Protein 5DHD (pdb70)

Radius of gyration: 12.49 Å; Cα contacts (8 Å, |Δi|>4): 253; chains: 1; bounding box: 28×31×31 Å

Organism: Thermococcus kodakarensis (strain ATCC BAA-918 / JCM 12380 / KOD1) (NCBI:txid69014)

Secondary structure (DSSP, 8-state):
--STTSEEEEEEESSSEEEEEEEE-SS----EEEEEE-TT--EEEEESEEEEEETTEEEEEE-TT-SSSEEEEEEEESSSS-EEEEEEEETTEEEEE-

B-factor: mean 22.6, std 11.85, range [7.28, 70.0]

Nearest PDB structures (foldseek):
  5dhd-assembly1_A  TM=1.010E+00  e=9.975E-21  Thermococcus kodakarensis KOD1
  5dhe-assembly2_B  TM=9.980E-01  e=1.512E-17  Thermococcus kodakarensis KOD1
  2cwr-assembly1_A  TM=9.610E-01  e=5.801E-12  Pyrococcus furiosus
  2czn-assembly1_A  TM=9.046E-01  e=2.775E-11  Pyrococcus furiosus
  1e5c-assembly1_A  TM=6.453E-01  e=1.474E-04  Cellulomonas fimi

Sequence (98 aa):
FVKPPGSLSSVKKVTDWGNTEYDVTLNNLGGTYDWVVKVKLKDGSSVSSFWSANKAEEGGYVVFTPVSWNRGPTATFGFIATGSESVEAIYLYVDGQLWDAW

Structure (mmCIF, N/CA/C/O backbone):
data_5DHD
#
_entry.id   5DHD
#
_cell.length_a   60.245
_cell.length_b   60.245
_cell.length_c   68.845
_cell.angle_alpha   90.000
_cell.angle_beta   90.000
_cell.angle_gamma   120.000
#
_symmetry.space_group_name_H-M   'P 65'
#
loop_
_entity.id
_entity.type
_entity.pdbx_description
1 polymer Chitinase
2 non-polymer 'SULFATE ION'
3 non-polymer 3,6,9,12,15,18,21,24,27,30,33,36,39-TRIDECAOXAHENTETRACONTANE-1,41-DIOL
4 water water
#
loop_
_atom_site.group_PDB
_atom_site.id
_atom_site.type_symbol
_atom_site.label_atom_id
_atom_site.label_alt_id
_atom_site.label_comp_id
_atom_site.label_asym_id
_atom_site.label_entity_id
_atom_site.label_seq_id
_atom_site.pdbx_PDB_ins_code
_atom_site.Ca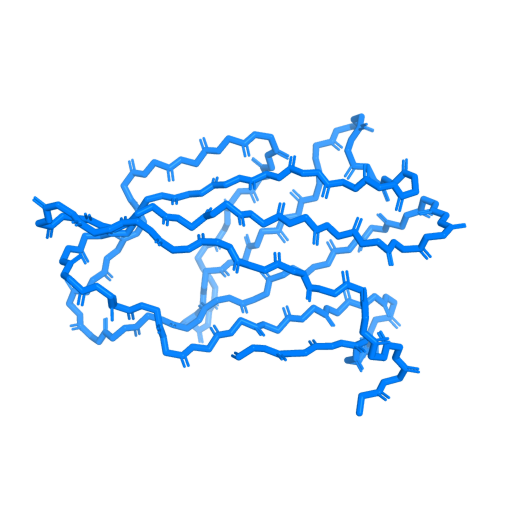rtn_x
_atom_site.Cartn_y
_atom_site.Cartn_z
_atom_site.occupancy
_atom_site.B_iso_or_equiv
_atom_site.auth_seq_id
_atom_site.auth_comp_id
_atom_site.auth_asym_id
_atom_site.auth_atom_id
_atom_site.pdbx_PDB_model_num
ATOM 1 N N . PHE A 1 3 ? 17.603 22.277 22.780 1.00 35.02 623 PHE A N 1
ATOM 2 C CA . PHE A 1 3 ? 18.973 22.811 22.527 1.00 26.41 623 PHE A CA 1
ATOM 3 C C . PHE A 1 3 ? 19.894 22.415 23.676 1.00 26.50 623 PHE A C 1
ATOM 4 O O . PHE A 1 3 ? 19.533 22.545 24.844 1.00 28.63 623 PHE A O 1
ATOM 12 N N . VAL A 1 4 ? 21.085 21.936 23.335 1.00 24.78 624 VAL A N 1
ATOM 13 C CA . VAL A 1 4 ? 22.059 21.505 24.333 1.00 24.80 624 VAL A CA 1
ATOM 14 C C . VAL A 1 4 ? 22.661 22.652 25.138 1.00 25.98 624 VAL A C 1
ATOM 15 O O . VAL A 1 4 ? 22.858 22.535 26.347 1.00 25.77 624 VAL A O 1
ATOM 19 N N . LYS A 1 5 ? 22.933 23.771 24.464 1.00 21.13 625 LYS A N 1
ATOM 20 C CA . LYS A 1 5 ? 23.528 24.922 25.120 1.00 18.54 625 LYS A CA 1
ATOM 21 C C . LYS A 1 5 ? 22.866 26.254 24.762 1.00 20.59 625 LYS A C 1
ATOM 22 O O . LYS A 1 5 ? 23.469 27.089 24.065 1.00 18.08 625 LYS A O 1
ATOM 28 N N A PRO A 1 6 ? 21.616 26.469 25.210 0.50 19.87 626 PRO A N 1
ATOM 29 N N B PRO A 1 6 ? 21.623 26.482 25.233 0.50 20.43 626 PRO A N 1
ATOM 30 C CA A PRO A 1 6 ? 20.959 27.740 24.882 0.50 18.46 626 PRO A CA 1
ATOM 31 C CA B PRO A 1 6 ? 20.935 27.741 24.929 0.50 19.41 626 PRO A CA 1
ATOM 32 C C A PRO A 1 6 ? 21.795 28.907 25.383 0.50 17.87 626 PRO A C 1
ATOM 33 C C B PRO A 1 6 ? 21.802 28.907 25.386 0.50 18.21 626 PRO A C 1
ATOM 34 O O A PRO A 1 6 ? 22.267 28.923 26.513 0.50 20.26 626 PRO A O 1
ATOM 35 O O B PRO A 1 6 ? 22.289 28.927 26.512 0.50 20.18 626 PRO A O 1
ATOM 42 N N . GLY A 1 7 ? 21.998 29.884 24.506 1.00 16.05 627 GLY A N 1
ATOM 43 C CA . GLY A 1 7 ? 22.826 31.021 24.860 1.00 16.29 627 GLY A CA 1
ATOM 44 C C . GLY A 1 7 ? 24.127 31.040 24.078 1.00 16.09 627 GLY A C 1
ATOM 45 O O . GLY A 1 7 ? 24.885 32.006 24.147 1.00 19.90 627 GLY A O 1
ATOM 46 N N . SER A 1 8 ? 24.393 29.976 23.326 1.00 15.03 628 SER A N 1
ATOM 47 C CA . SER A 1 8 ? 25.617 29.915 22.538 1.00 14.01 628 SER A CA 1
ATOM 48 C C . SER A 1 8 ? 25.492 30.610 21.181 1.00 14.34 628 SER A C 1
ATOM 49 O O . SER A 1 8 ? 26.500 30.869 20.529 1.00 15.05 628 SER A O 1
ATOM 52 N N . LEU A 1 9 ? 24.266 30.925 20.762 1.00 13.56 629 LEU A N 1
ATOM 53 C CA . LEU A 1 9 ? 24.040 31.601 19.478 1.00 13.61 629 LEU A CA 1
ATOM 54 C C . LEU A 1 9 ? 23.341 32.955 19.650 1.00 14.32 629 LEU A C 1
ATOM 55 O O . LEU A 1 9 ? 22.246 33.023 20.208 1.00 14.78 629 LEU A O 1
ATOM 60 N N A SER A 1 10 ? 23.971 34.024 19.164 0.50 12.80 630 SER A N 1
ATOM 61 N N B SER A 1 10 ? 23.973 34.020 19.161 0.50 13.09 630 SER A N 1
ATOM 62 C CA A SER A 1 10 ? 23.393 35.374 19.236 0.50 12.15 630 SER A CA 1
ATOM 63 C CA B SER A 1 10 ? 23.415 35.378 19.242 0.50 13.03 630 SER A CA 1
ATOM 64 C C A SER A 1 10 ? 23.403 35.976 17.834 0.50 14.74 630 SER A C 1
ATOM 65 C C B SER A 1 10 ? 23.404 35.973 17.833 0.50 15.13 630 SER A C 1
ATOM 66 O O A SER A 1 10 ? 24.383 35.881 17.114 0.50 15.44 630 SER A O 1
ATOM 67 O O B SER A 1 10 ? 24.382 35.880 17.106 0.50 15.80 630 SER A O 1
ATOM 72 N N . VAL A 1 11 ? 22.289 36.595 17.469 1.00 12.86 631 VAL A N 1
ATOM 73 C CA . VAL A 1 11 ? 22.134 37.138 16.126 1.00 13.47 631 VAL A CA 1
ATOM 74 C C . VAL A 1 11 ? 21.592 38.562 16.048 1.00 13.54 631 VAL A C 1
ATOM 75 O O . VAL A 1 11 ? 20.591 38.896 16.693 1.00 14.46 631 VAL A O 1
ATOM 79 N N A LYS A 1 12 ? 22.279 39.403 15.278 0.50 12.02 632 LYS A N 1
ATOM 80 N N B LYS A 1 12 ? 22.280 39.402 15.282 0.50 11.76 632 LYS A N 1
ATOM 81 C CA A LYS A 1 12 ? 21.839 40.783 15.048 0.50 12.55 632 LYS A CA 1
ATOM 82 C CA B LYS A 1 12 ? 21.835 40.779 15.055 0.50 12.30 632 LYS A CA 1
ATOM 83 C C A LYS A 1 12 ? 21.485 40.873 13.566 0.50 13.53 632 LYS A C 1
ATOM 84 C C B LYS A 1 12 ? 21.484 40.872 13.569 0.50 13.18 632 LYS A C 1
ATOM 85 O O A LYS A 1 12 ? 22.263 40.446 12.712 0.50 13.63 632 LYS A O 1
ATOM 86 O O B LYS A 1 12 ? 22.256 40.430 12.721 0.50 12.88 632 LYS A O 1
ATOM 97 N N . VAL A 1 13 ? 20.312 41.435 13.282 1.00 11.66 633 VAL A N 1
ATOM 98 C CA . VAL A 1 13 ? 19.813 41.566 11.917 1.00 11.70 633 VAL A CA 1
ATOM 99 C C . VAL A 1 13 ? 19.663 43.025 11.496 1.00 14.31 633 VAL A C 1
ATOM 100 O O . VAL A 1 13 ? 19.076 43.826 12.222 1.00 14.55 633 VAL A O 1
ATOM 104 N N . THR A 1 14 ? 20.190 43.367 10.324 1.00 12.56 634 THR A N 1
ATOM 105 C CA . THR A 1 14 ? 20.104 44.742 9.820 1.00 12.38 634 THR A CA 1
ATOM 106 C C . THR A 1 14 ? 19.677 44.680 8.359 1.00 14.55 634 THR A C 1
ATOM 107 O O . THR A 1 14 ? 20.380 44.120 7.520 1.00 15.06 634 THR A O 1
ATOM 111 N N . ASP A 1 15 ? 18.540 45.298 8.059 1.00 16.79 635 ASP A N 1
ATOM 112 C CA . ASP A 1 15 ? 17.935 45.245 6.732 1.00 18.58 635 ASP A CA 1
ATOM 113 C C . ASP A 1 15 ? 17.848 46.603 6.034 1.00 22.59 635 ASP A C 1
ATOM 114 O O . ASP A 1 15 ? 17.284 47.562 6.570 1.00 22.04 635 ASP A O 1
ATOM 119 N N . TRP A 1 16 ? 18.416 46.679 4.835 1.00 23.27 636 TRP A N 1
ATOM 120 C CA . TRP A 1 16 ? 18.368 47.917 4.034 1.00 23.81 636 TRP A CA 1
ATOM 121 C C . TRP A 1 16 ? 17.981 47.602 2.589 1.00 26.80 636 TRP A C 1
ATOM 122 O O . TRP A 1 16 ? 18.137 48.452 1.703 1.00 30.07 636 TRP A O 1
ATOM 133 N N . GLY A 1 17 ? 17.447 46.406 2.352 1.00 25.43 637 GLY A N 1
ATOM 134 C CA . GLY A 1 17 ? 17.113 45.997 0.989 1.00 26.06 637 GLY A CA 1
ATOM 135 C C . GLY A 1 17 ? 17.709 44.607 0.891 1.00 22.56 637 GLY A C 1
ATOM 136 O O . GLY A 1 17 ? 17.100 43.670 0.361 1.00 23.88 637 GLY A O 1
ATOM 137 N N . ASN A 1 18 ? 18.941 44.510 1.379 1.00 21.72 638 ASN A N 1
ATOM 138 C CA . ASN A 1 18 ? 19.629 43.223 1.533 1.00 19.13 638 ASN A CA 1
ATOM 139 C C . ASN A 1 18 ? 19.823 43.218 3.041 1.00 17.93 638 ASN A C 1
ATOM 140 O O . ASN A 1 18 ? 19.774 44.282 3.679 1.00 18.78 638 ASN A O 1
ATOM 145 N N . THR A 1 19 ? 20.060 42.051 3.618 1.00 14.33 639 THR A N 1
ATOM 146 C CA . THR A 1 19 ? 20.133 41.957 5.062 1.00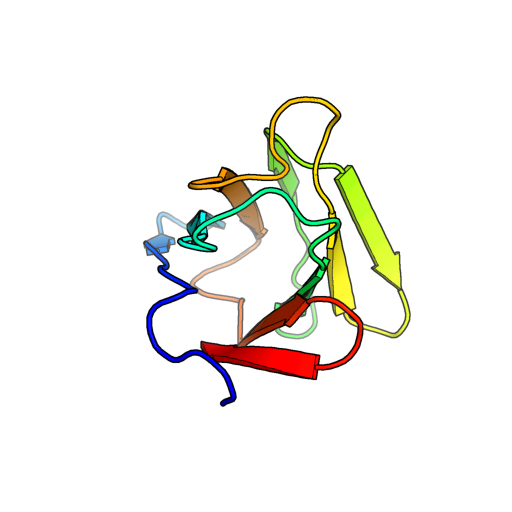 14.86 639 THR A CA 1
ATOM 147 C C . THR A 1 19 ? 21.407 41.364 5.623 1.00 12.00 639 THR A C 1
ATOM 148 O O . THR A 1 19 ? 21.853 40.296 5.207 1.00 13.52 639 THR A O 1
ATOM 152 N N . GLU A 1 20 ? 21.975 42.071 6.591 1.00 12.27 640 GLU A N 1
ATOM 153 C CA . GLU A 1 20 ? 23.196 41.640 7.250 1.00 10.90 640 GLU A CA 1
ATOM 154 C C . GLU A 1 20 ? 22.884 40.891 8.534 1.00 12.52 640 GLU A C 1
ATOM 155 O O . GLU A 1 20 ? 22.042 41.320 9.334 1.00 13.38 640 GLU A O 1
ATOM 161 N N . TYR A 1 21 ? 23.565 39.768 8.717 1.00 11.32 641 TYR A N 1
ATOM 162 C CA . TYR A 1 21 ? 23.411 38.951 9.909 1.00 9.23 641 TYR A CA 1
ATOM 163 C C . TYR A 1 21 ? 24.764 38.884 10.590 1.00 11.33 641 TYR A C 1
ATOM 164 O O . TYR A 1 21 ? 25.731 38.336 10.044 1.00 12.30 641 TYR A O 1
ATOM 173 N N . ASP A 1 22 ? 24.837 39.483 11.771 1.00 10.67 642 ASP A N 1
ATOM 174 C CA . ASP A 1 22 ? 26.063 39.490 12.548 1.00 12.25 642 ASP A CA 1
ATOM 175 C C . ASP A 1 22 ? 25.849 38.464 13.637 1.00 12.40 642 ASP A C 1
ATOM 176 O O . ASP A 1 22 ? 24.950 38.591 14.466 1.00 13.84 642 ASP A O 1
ATOM 181 N N . VAL A 1 23 ? 26.678 37.431 13.612 1.00 12.74 643 VAL A N 1
ATOM 182 C CA . VAL A 1 23 ? 26.546 36.317 14.533 1.00 13.77 643 VAL A CA 1
ATOM 183 C C . VAL A 1 23 ? 27.669 36.204 15.545 1.00 11.74 643 VAL A C 1
ATOM 184 O O . VAL A 1 23 ? 28.843 36.296 15.189 1.00 14.51 643 VAL A O 1
ATOM 188 N N . THR A 1 24 ? 27.308 36.010 16.809 1.00 13.71 644 THR A N 1
ATOM 189 C CA . THR A 1 24 ? 28.310 35.807 17.844 1.00 12.79 644 THR A CA 1
ATOM 190 C C . THR A 1 24 ? 28.020 34.479 18.501 1.00 13.35 644 THR A C 1
ATOM 191 O O . THR A 1 24 ? 26.881 34.192 18.890 1.00 13.76 644 THR A O 1
ATOM 195 N N . LEU A 1 25 ? 29.060 33.662 18.590 1.00 14.10 645 LEU A N 1
ATOM 196 C CA . LEU A 1 25 ? 28.954 32.358 19.210 1.00 12.44 645 LEU A CA 1
ATOM 197 C C . LEU A 1 25 ? 29.668 32.388 20.552 1.00 15.31 645 LEU A C 1
ATOM 198 O O . LEU A 1 25 ? 30.829 32.774 20.643 1.00 18.54 645 LEU A O 1
ATOM 203 N N A ASN A 1 26 ? 28.948 31.987 21.586 0.50 14.11 646 ASN A N 1
ATOM 204 N N B ASN A 1 26 ? 28.951 31.988 21.592 0.50 14.19 646 ASN A N 1
ATOM 205 C CA A ASN A 1 26 ? 29.478 31.946 22.933 0.50 15.29 646 ASN A CA 1
ATOM 206 C CA B ASN A 1 26 ? 29.497 31.940 22.936 0.50 15.45 646 ASN A CA 1
ATOM 207 C C A ASN A 1 26 ? 29.614 30.457 23.249 0.50 15.96 646 ASN A C 1
ATOM 208 C C B ASN A 1 26 ? 29.617 30.453 23.250 0.50 16.11 646 ASN A C 1
ATOM 209 O O A ASN A 1 26 ? 28.686 29.852 23.750 0.50 15.63 646 ASN A O 1
ATOM 210 O O B ASN A 1 26 ? 28.688 29.848 23.759 0.50 16.25 646 ASN A O 1
ATOM 219 N N . LEU A 1 27 ? 30.775 29.885 22.917 1.00 16.97 647 LEU A N 1
ATOM 220 C CA . LEU A 1 27 ? 31.013 28.460 23.106 1.00 15.24 647 LEU A CA 1
ATOM 221 C C . LEU A 1 27 ? 31.714 28.016 24.380 1.00 16.35 647 LEU A C 1
ATOM 222 O O . LEU A 1 27 ? 31.593 26.855 24.771 1.00 19.28 647 LEU A O 1
ATOM 227 N N . GLY A 1 28 ? 32.450 28.923 25.016 1.00 17.20 648 GLY A N 1
ATOM 228 C CA . GLY A 1 28 ? 33.154 28.570 26.238 1.00 19.22 648 GLY A CA 1
ATOM 229 C C . GLY A 1 28 ? 34.445 27.808 25.990 1.00 22.10 648 GLY A C 1
ATOM 230 O O . GLY A 1 28 ? 35.131 27.411 26.934 1.00 23.86 648 GLY A O 1
ATOM 231 N N . GLY A 1 29 ? 34.772 27.601 24.717 1.00 18.35 649 GLY A N 1
ATOM 232 C CA . GLY A 1 29 ? 35.984 26.889 24.351 1.00 17.51 649 GLY A CA 1
ATOM 233 C C . GLY A 1 29 ? 36.153 26.909 22.845 1.00 17.30 649 GLY A C 1
ATOM 234 O O . GLY A 1 29 ? 35.321 27.485 22.144 1.00 17.40 649 GLY A O 1
ATOM 235 N N . THR A 1 30 ? 37.216 26.287 22.340 1.00 15.24 650 THR A N 1
ATOM 236 C CA . THR A 1 30 ? 37.462 26.251 20.901 1.00 15.11 650 THR A CA 1
ATOM 237 C C . THR A 1 30 ? 36.891 24.976 20.286 1.00 18.14 650 THR A C 1
ATOM 238 O O . THR A 1 30 ? 37.198 23.860 20.723 1.00 18.14 650 THR A O 1
ATOM 242 N N . TYR A 1 31 ? 36.059 25.150 19.263 1.00 15.67 651 TYR A N 1
ATOM 243 C CA . TYR A 1 31 ? 35.403 24.032 18.596 1.00 14.57 651 TYR A CA 1
ATOM 244 C C . TYR A 1 31 ? 35.337 24.221 17.092 1.00 17.77 651 TYR A C 1
ATOM 245 O O . TYR A 1 31 ? 35.438 25.339 16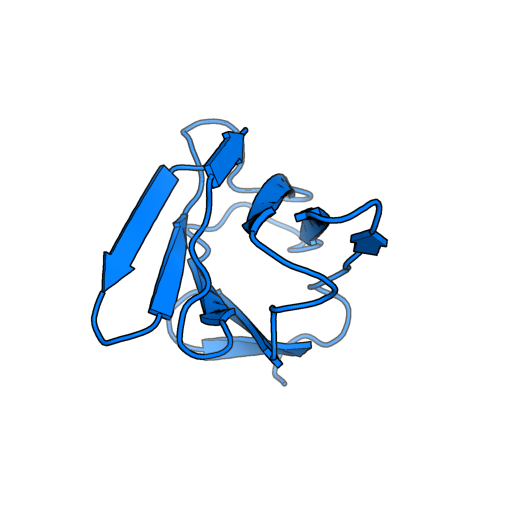.585 1.00 16.90 651 TYR A O 1
ATOM 254 N N . ASP A 1 32 ? 35.154 23.116 16.380 1.00 18.92 652 ASP A N 1
ATOM 255 C CA . ASP A 1 32 ? 34.993 23.182 14.940 1.00 18.85 652 ASP A CA 1
ATOM 256 C C . ASP A 1 32 ? 33.483 23.298 14.764 1.00 20.95 652 ASP A C 1
ATOM 257 O O . ASP A 1 32 ? 32.805 22.354 14.358 1.00 21.37 652 ASP A O 1
ATOM 262 N N . TRP A 1 33 ? 32.957 24.468 15.107 1.00 15.31 653 TRP A N 1
ATOM 263 C CA . TRP A 1 33 ? 31.526 24.700 15.009 1.00 14.58 653 TRP A CA 1
ATOM 264 C C . TRP A 1 33 ? 31.014 24.713 13.581 1.00 12.93 653 TRP A C 1
ATOM 265 O O . TRP A 1 33 ? 31.770 24.917 12.627 1.00 13.97 653 TRP A O 1
ATOM 276 N N . VAL A 1 34 ? 29.713 24.476 13.449 1.00 14.57 654 VAL A N 1
ATOM 277 C CA . VAL A 1 34 ? 29.055 24.464 12.157 1.00 15.34 654 VAL A CA 1
ATOM 278 C C . VAL A 1 34 ? 27.747 25.224 12.289 1.00 16.33 654 VAL A C 1
ATOM 279 O O . VAL A 1 34 ? 26.889 24.857 13.088 1.00 16.46 654 VAL A O 1
ATOM 283 N N . VAL A 1 35 ? 27.606 26.300 11.524 1.00 13.31 655 VAL A N 1
ATOM 284 C CA . VAL A 1 35 ? 26.375 27.075 11.554 1.00 13.49 655 VAL A CA 1
ATOM 285 C C . VAL A 1 35 ? 25.659 26.864 10.225 1.00 13.88 655 VAL A C 1
ATOM 286 O O . VAL A 1 35 ? 26.198 27.176 9.163 1.00 15.43 655 VAL A O 1
ATOM 290 N N . LYS A 1 36 ? 24.451 26.313 10.291 1.00 13.50 656 LYS A N 1
ATOM 291 C CA . LYS A 1 36 ? 23.653 26.047 9.102 1.00 12.57 656 LYS A CA 1
ATOM 292 C C . LYS A 1 36 ? 22.545 27.072 8.984 1.00 12.55 656 LYS A C 1
ATOM 293 O O . LYS A 1 36 ? 21.749 27.251 9.910 1.00 15.01 656 LYS A O 1
ATOM 299 N N . VAL A 1 37 ? 22.484 27.720 7.828 1.00 13.03 657 VAL A N 1
ATOM 300 C CA . VAL A 1 37 ? 21.505 28.765 7.575 1.00 12.57 657 VAL A CA 1
ATOM 301 C C . VAL A 1 37 ? 20.548 28.395 6.450 1.00 16.16 657 VAL A C 1
ATOM 302 O O . VAL A 1 37 ? 20.973 27.952 5.382 1.00 15.08 657 VAL A O 1
ATOM 306 N N . LYS A 1 38 ? 19.256 28.579 6.703 1.00 14.98 658 LYS A N 1
ATOM 307 C CA . LYS A 1 38 ? 18.222 28.305 5.712 1.00 15.44 658 LYS A CA 1
ATOM 308 C C . LYS A 1 38 ? 17.702 29.641 5.197 1.00 16.06 658 LYS A C 1
ATOM 309 O O . LYS A 1 38 ? 17.249 30.479 5.978 1.00 15.91 658 LYS A O 1
ATOM 315 N N . LEU A 1 39 ? 17.773 29.840 3.887 1.00 16.02 659 LEU A N 1
ATOM 316 C CA . LEU A 1 39 ? 17.306 31.078 3.273 1.00 15.55 659 LEU A CA 1
ATOM 317 C C . LEU A 1 39 ? 16.003 30.853 2.519 1.00 19.51 659 LEU A C 1
ATOM 318 O O . LEU A 1 39 ? 15.715 29.738 2.087 1.00 21.86 659 LEU A O 1
ATOM 323 N N . LYS A 1 40 ? 15.219 31.914 2.359 1.00 20.19 660 LYS A N 1
ATOM 324 C CA . LYS A 1 40 ? 13.981 31.813 1.596 1.00 21.40 660 LYS A CA 1
ATOM 325 C C . LYS A 1 40 ? 14.384 31.561 0.147 1.00 22.50 660 LYS A C 1
ATOM 326 O O . LYS A 1 40 ? 15.452 31.992 -0.285 1.00 21.83 660 LYS A O 1
ATOM 332 N N . ASP A 1 41 ? 13.536 30.871 -0.609 1.00 25.59 661 ASP A N 1
ATOM 333 C CA . ASP A 1 41 ? 13.852 30.584 -2.003 1.00 28.95 661 ASP A CA 1
ATOM 334 C C . ASP A 1 41 ? 14.108 31.870 -2.774 1.00 24.24 661 ASP A C 1
ATOM 335 O O . ASP A 1 41 ? 13.394 32.860 -2.605 1.00 27.55 661 ASP A O 1
ATOM 340 N N . GLY A 1 42 ? 15.138 31.855 -3.613 1.00 23.55 662 GLY A N 1
ATOM 341 C CA . GLY A 1 42 ? 15.462 33.030 -4.397 1.00 23.38 662 GLY A CA 1
ATOM 342 C C . GLY A 1 42 ? 16.522 33.915 -3.768 1.00 24.80 662 GLY A C 1
ATOM 343 O O . GLY A 1 42 ? 17.046 34.817 -4.419 1.00 28.86 662 GLY A O 1
ATOM 344 N N . SER A 1 43 ? 16.834 33.674 -2.500 1.00 19.88 663 SER A N 1
ATOM 345 C CA . SER A 1 43 ? 17.845 34.467 -1.814 1.00 18.93 663 SER A CA 1
ATOM 346 C C . SER A 1 43 ? 19.180 33.733 -1.801 1.00 17.95 663 SER A C 1
ATOM 347 O O . SER A 1 43 ? 19.232 32.510 -1.906 1.00 21.29 663 SER A O 1
ATOM 350 N N . SER A 1 44 ? 20.260 34.494 -1.681 1.00 16.73 664 SER A N 1
ATOM 351 C CA . SER A 1 44 ? 21.588 33.910 -1.625 1.00 15.85 664 SER A CA 1
ATOM 352 C C . SER A 1 44 ? 22.486 34.807 -0.789 1.00 15.64 664 SER A C 1
ATOM 353 O O . SER A 1 44 ? 22.183 35.981 -0.572 1.00 16.67 664 SER A O 1
ATOM 356 N N . VAL A 1 45 ? 23.580 34.242 -0.297 1.00 15.48 665 VAL A N 1
ATOM 357 C CA . VAL A 1 45 ? 24.528 35.011 0.491 1.00 15.12 665 VAL A CA 1
ATOM 358 C C . VAL A 1 45 ? 25.425 35.748 -0.489 1.00 16.57 665 VAL A C 1
ATOM 359 O O . VAL A 1 45 ? 26.057 35.129 -1.352 1.00 23.09 665 VAL A O 1
ATOM 363 N N . SER A 1 46 ? 25.468 37.069 -0.372 1.00 14.76 666 SER A N 1
ATOM 364 C CA . SER A 1 46 ? 26.285 37.882 -1.265 1.00 17.60 666 SER A CA 1
ATOM 365 C C . SER A 1 46 ? 27.614 38.302 -0.648 1.00 17.97 666 SER A C 1
ATOM 366 O O . SER A 1 46 ? 28.545 38.678 -1.364 1.00 19.68 666 SER A O 1
ATOM 369 N N . SER A 1 47 ? 27.704 38.244 0.677 1.00 14.05 667 SER A N 1
ATOM 370 C CA . SER A 1 47 ? 28.935 38.620 1.359 1.00 12.38 667 SER A CA 1
ATOM 371 C C . SER A 1 47 ? 29.073 37.883 2.689 1.00 12.40 667 SER A C 1
ATOM 372 O O . SER A 1 47 ? 28.078 37.551 3.329 1.00 12.32 667 SER A O 1
ATOM 375 N N . PHE A 1 48 ? 30.308 37.596 3.083 1.00 11.63 668 PHE A N 1
ATOM 376 C CA . PHE A 1 48 ? 30.559 36.950 4.367 1.00 12.13 668 PHE A CA 1
ATOM 377 C C . PHE A 1 48 ? 31.988 37.215 4.806 1.00 11.37 668 PHE A C 1
ATOM 378 O O . PHE A 1 48 ? 32.854 37.544 3.986 1.00 12.08 668 PHE A O 1
ATOM 386 N N . TRP A 1 49 ? 32.226 37.089 6.106 1.00 12.17 669 TRP A N 1
ATOM 387 C CA . TRP A 1 49 ? 33.545 37.346 6.659 1.00 10.95 669 TRP A CA 1
ATOM 388 C C . TRP A 1 49 ? 33.774 36.573 7.949 1.00 14.26 669 TRP A C 1
ATOM 389 O O . TRP A 1 49 ? 32.823 36.219 8.648 1.00 12.66 669 TRP A O 1
ATOM 400 N N . SER A 1 50 ? 35.050 36.311 8.236 1.00 12.86 670 SER A N 1
ATOM 401 C CA . SER A 1 50 ? 35.488 35.616 9.441 1.00 13.27 670 SER A CA 1
ATOM 402 C C . SER A 1 50 ? 35.021 34.171 9.533 1.00 14.01 670 SER A C 1
ATOM 403 O O . SER A 1 50 ? 34.944 33.596 10.623 1.00 15.14 670 SER A O 1
ATOM 406 N N . ALA A 1 51 ? 34.730 33.582 8.383 1.00 12.76 671 ALA A N 1
ATOM 407 C CA . ALA A 1 51 ? 34.277 32.204 8.327 1.00 12.64 671 ALA A CA 1
ATOM 408 C C . ALA A 1 51 ? 34.402 31.695 6.906 1.00 14.51 671 ALA A C 1
ATOM 409 O O . ALA A 1 51 ? 34.619 32.474 5.973 1.00 15.47 671 ALA A O 1
ATOM 411 N N . ASN A 1 52 ? 34.298 30.379 6.757 1.00 14.86 672 ASN A N 1
ATOM 412 C CA . ASN A 1 52 ? 34.327 29.750 5.447 1.00 15.48 672 ASN A CA 1
ATOM 413 C C . ASN A 1 52 ? 32.859 29.492 5.122 1.00 13.76 672 ASN A C 1
ATOM 414 O O . ASN A 1 52 ? 32.059 29.241 6.029 1.00 15.94 672 ASN A O 1
ATOM 419 N N . LYS A 1 53 ? 32.505 29.563 3.844 1.00 13.86 673 LYS A N 1
ATOM 420 C CA . LYS A 1 53 ? 31.131 29.331 3.425 1.00 13.73 673 LYS A CA 1
ATOM 421 C C . LYS A 1 53 ? 31.024 28.212 2.399 1.00 18.29 673 LYS A C 1
ATOM 422 O O . LYS A 1 53 ? 31.848 28.105 1.487 1.00 18.81 673 LYS A O 1
ATOM 428 N N . ALA A 1 54 ? 30.000 27.383 2.563 1.00 15.06 674 ALA A N 1
ATOM 429 C CA . ALA A 1 54 ? 29.729 26.290 1.645 1.00 17.65 674 ALA A CA 1
ATOM 430 C C . ALA A 1 54 ? 28.217 26.203 1.477 1.00 19.29 674 ALA A C 1
ATOM 431 O O . ALA A 1 54 ? 27.470 26.435 2.423 1.00 20.51 674 ALA A O 1
ATOM 433 N N . GLU A 1 55 ? 27.766 25.904 0.266 1.00 18.67 675 GLU A N 1
ATOM 434 C CA . GLU A 1 55 ? 26.341 25.761 0.002 1.00 20.43 675 GLU A CA 1
ATOM 435 C C . GLU A 1 55 ? 26.111 24.273 -0.187 1.00 19.73 675 GLU A C 1
ATOM 436 O O . GLU A 1 55 ? 26.504 23.705 -1.205 1.00 24.29 675 G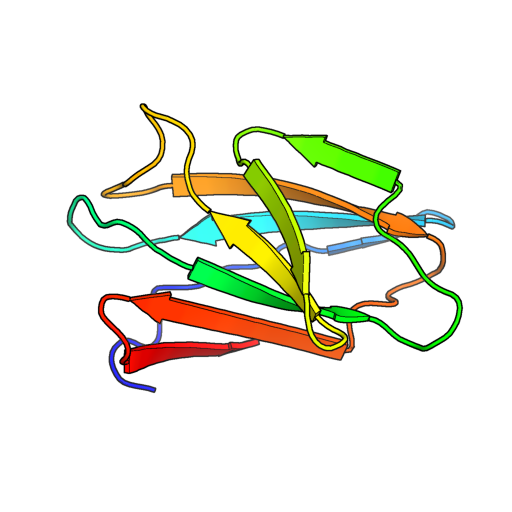LU A O 1
ATOM 442 N N . GLU A 1 56 ? 25.493 23.640 0.804 1.00 19.07 676 GLU A N 1
ATOM 443 C CA . GLU A 1 56 ? 25.265 22.203 0.743 1.00 20.62 676 GLU A CA 1
ATOM 444 C C . GLU A 1 56 ? 23.880 21.779 1.199 1.00 18.33 676 GLU A C 1
ATOM 445 O O . GLU A 1 56 ? 23.389 22.221 2.239 1.00 18.70 676 GLU A O 1
ATOM 451 N N . GLY A 1 57 ? 23.263 20.909 0.407 1.00 16.80 677 GLY A N 1
ATOM 452 C CA . GLY A 1 57 ? 21.952 20.381 0.732 1.00 17.44 677 GLY A CA 1
ATOM 453 C C . GLY A 1 57 ? 20.819 21.362 0.948 1.00 13.68 677 GLY A C 1
ATOM 454 O O . GLY A 1 57 ? 19.857 21.036 1.632 1.00 17.84 677 GLY A O 1
ATOM 455 N N . GLY A 1 58 ? 20.917 22.552 0.366 1.00 16.87 678 GLY A N 1
ATOM 456 C CA . GLY A 1 58 ? 19.855 23.531 0.534 1.00 17.03 678 GLY A CA 1
ATOM 457 C C . GLY A 1 58 ? 20.107 24.507 1.670 1.00 16.75 678 GLY A C 1
ATOM 458 O O . GLY A 1 58 ? 19.275 25.369 1.952 1.00 18.59 678 GLY A O 1
ATOM 459 N N . TYR A 1 59 ? 21.249 24.363 2.331 1.00 16.61 679 TYR A N 1
ATOM 460 C CA . TYR A 1 59 ? 21.612 25.251 3.430 1.00 17.28 679 TYR A CA 1
ATOM 461 C C . TYR A 1 59 ? 22.927 25.950 3.139 1.00 16.88 679 TYR A C 1
ATOM 462 O O . TYR A 1 59 ? 23.708 25.500 2.308 1.00 17.36 679 TYR A O 1
ATOM 471 N N . VAL A 1 60 ? 23.155 27.073 3.809 1.00 13.55 680 VAL A N 1
ATOM 472 C CA . VAL A 1 60 ? 24.415 27.782 3.670 1.00 14.44 680 VAL A CA 1
ATOM 473 C C . VAL A 1 60 ? 25.133 27.372 4.949 1.00 15.72 680 VAL A C 1
ATOM 474 O O . VAL A 1 60 ? 24.627 27.591 6.052 1.00 16.65 680 VAL A O 1
ATOM 478 N N . VAL A 1 61 ? 26.299 26.755 4.795 1.00 15.03 681 VAL A N 1
ATOM 479 C CA . VAL A 1 61 ? 27.058 26.259 5.932 1.00 13.64 681 VAL A CA 1
ATOM 480 C C . VAL A 1 61 ? 28.307 27.076 6.216 1.00 13.64 681 VAL A C 1
ATOM 481 O O . VAL A 1 61 ? 29.185 27.219 5.359 1.00 15.24 681 VAL A O 1
ATOM 485 N N . PHE A 1 62 ? 28.380 27.610 7.430 1.00 12.70 682 PHE A N 1
ATOM 486 C CA . PHE A 1 62 ? 29.521 28.408 7.843 1.00 13.25 682 PHE A CA 1
ATOM 487 C C . PHE A 1 62 ? 30.355 27.638 8.853 1.00 13.57 682 PHE A C 1
ATOM 488 O O . PHE A 1 62 ? 29.820 26.985 9.754 1.00 13.46 682 PHE A O 1
ATOM 496 N N . THR A 1 63 ? 31.669 27.717 8.683 1.00 12.25 683 THR A N 1
ATOM 497 C CA . THR A 1 63 ? 32.608 27.062 9.579 1.00 12.26 683 THR A CA 1
ATOM 498 C C . THR A 1 63 ? 33.707 28.067 9.914 1.00 13.34 683 THR A C 1
ATOM 499 O O . THR A 1 63 ? 33.942 29.020 9.166 1.00 13.44 683 THR A O 1
ATOM 503 N N . PRO A 1 64 ? 34.411 27.852 11.029 1.00 13.08 684 PRO A N 1
ATOM 504 C CA . PRO A 1 64 ? 35.465 28.790 11.419 1.00 12.38 684 PRO A CA 1
ATOM 505 C C . PRO A 1 64 ? 36.743 28.822 10.613 1.00 14.14 684 PRO A C 1
ATOM 506 O O . PRO A 1 64 ? 37.182 27.807 10.070 1.00 15.34 684 PRO A O 1
ATOM 510 N N . VAL A 1 65 ? 37.319 30.017 10.522 1.00 14.86 685 VAL A N 1
ATOM 511 C CA . VAL A 1 65 ? 38.622 30.159 9.894 1.00 14.60 685 VAL A CA 1
ATOM 512 C C . VAL A 1 65 ? 39.564 29.798 11.048 1.00 16.97 685 VAL A C 1
ATOM 513 O O . VAL A 1 65 ? 39.114 29.612 12.182 1.00 16.49 685 VAL A O 1
ATOM 517 N N . SER A 1 66 ? 40.856 29.696 10.771 1.00 17.08 686 SER A N 1
ATOM 518 C CA . SER A 1 66 ? 41.833 29.286 11.781 1.00 16.61 686 SER A CA 1
ATOM 519 C C . SER A 1 66 ? 41.737 29.898 13.168 1.00 17.05 686 SER A C 1
ATOM 520 O O . SER A 1 66 ? 41.869 29.198 14.184 1.00 20.85 686 SER A O 1
ATOM 523 N N . TRP A 1 67 ? 41.497 31.197 13.222 1.00 16.61 687 TRP A N 1
ATOM 524 C CA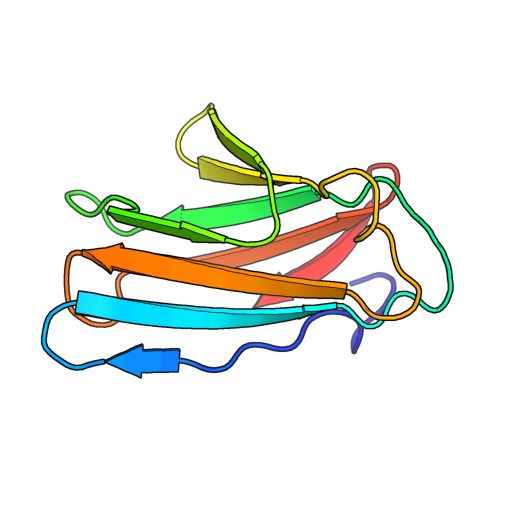 . TRP A 1 67 ? 41.470 31.927 14.474 1.00 17.30 687 TRP A CA 1
ATOM 525 C C . TRP A 1 67 ? 40.120 32.166 15.125 1.00 16.25 687 TRP A C 1
ATOM 526 O O . TRP A 1 67 ? 40.053 32.807 16.177 1.00 16.98 687 TRP A O 1
ATOM 537 N N . ASN A 1 68 ? 39.057 31.636 14.527 1.00 15.52 688 ASN A N 1
ATOM 538 C CA . ASN A 1 68 ? 37.711 31.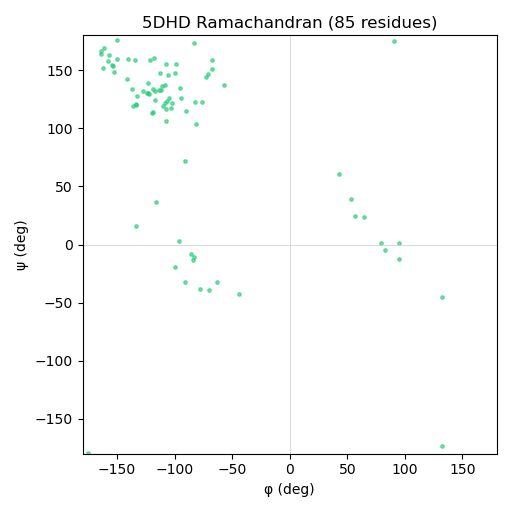918 15.015 1.00 15.96 688 ASN A CA 1
ATOM 539 C C . ASN A 1 68 ? 36.946 30.715 15.543 1.00 17.45 688 ASN A C 1
ATOM 540 O O . ASN A 1 68 ? 35.724 30.638 15.383 1.00 15.11 688 ASN A O 1
ATOM 545 N N . ARG A 1 69 ? 37.652 29.795 16.197 1.00 16.04 689 ARG A N 1
ATOM 546 C CA . ARG A 1 69 ? 37.021 28.591 16.742 1.00 14.84 689 ARG A CA 1
ATOM 547 C C . ARG A 1 69 ? 36.424 28.792 18.133 1.00 14.26 689 ARG A C 1
ATOM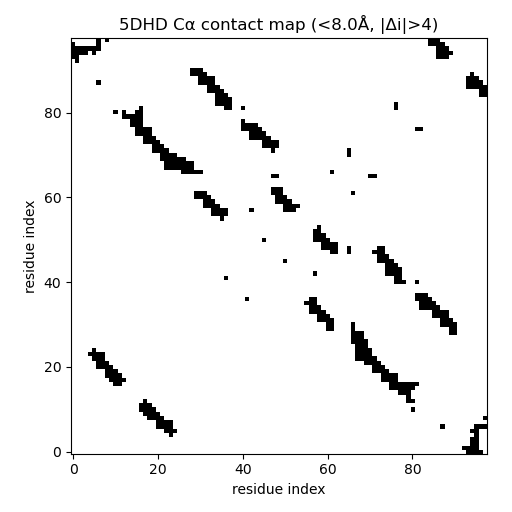 548 O O . ARG A 1 69 ? 35.729 27.913 18.643 1.00 15.45 689 ARG A O 1
ATOM 556 N N . GLY A 1 70 ? 36.683 29.947 18.739 1.00 15.60 690 GLY A N 1
ATOM 557 C CA . GLY A 1 70 ? 36.156 30.226 20.066 1.00 17.09 690 GLY A CA 1
ATOM 558 C C . GLY A 1 70 ? 37.225 30.765 21.002 1.00 14.80 690 GLY A C 1
ATOM 559 O O . GLY A 1 70 ? 38.349 31.008 20.560 1.00 18.00 690 GLY A O 1
ATOM 560 N N . PRO A 1 71 ? 36.926 30.939 22.302 1.00 16.33 691 PRO A N 1
ATOM 561 C CA . PRO A 1 71 ? 35.653 30.671 22.983 1.00 18.13 691 PRO A CA 1
ATOM 562 C C . PRO A 1 71 ? 34.476 31.515 22.504 1.00 17.82 691 PRO A C 1
ATOM 563 O O . PRO A 1 71 ? 33.329 31.062 22.536 1.00 21.12 691 PRO A O 1
ATOM 567 N N . THR A 1 72 ? 34.761 32.744 22.083 1.00 17.34 692 THR A N 1
ATOM 568 C CA . THR A 1 72 ? 33.727 33.636 21.572 1.00 16.59 692 THR A CA 1
ATOM 569 C C . THR A 1 72 ? 34.092 33.942 20.126 1.00 20.65 692 THR A C 1
ATOM 570 O O . THR A 1 72 ? 35.113 34.575 19.851 1.00 22.52 692 THR A O 1
ATOM 574 N N . ALA A 1 73 ? 33.261 33.471 19.203 1.00 15.22 693 ALA A N 1
ATOM 575 C CA . ALA A 1 73 ? 33.507 33.675 17.784 1.00 14.94 693 ALA A CA 1
ATOM 576 C C . ALA A 1 73 ? 32.480 34.619 17.184 1.00 15.80 693 ALA A C 1
ATOM 577 O O . ALA A 1 73 ? 31.291 34.521 17.471 1.00 19.97 693 ALA A O 1
ATOM 579 N N . THR A 1 74 ? 32.946 35.540 16.354 1.00 15.68 694 THR A N 1
ATOM 580 C CA . THR A 1 74 ? 32.055 36.481 15.701 1.00 17.72 694 THR A CA 1
ATOM 581 C C . THR A 1 74 ? 32.306 36.456 14.203 1.00 14.30 694 THR A C 1
ATOM 582 O O . THR A 1 74 ? 33.449 36.489 13.753 1.00 15.26 694 THR A O 1
ATOM 586 N N . PHE A 1 75 ? 31.227 36.354 13.435 1.00 13.42 695 PHE A N 1
ATOM 587 C CA . PHE A 1 75 ? 31.327 36.369 11.982 1.00 11.95 695 PHE A CA 1
ATOM 588 C C . PHE A 1 75 ? 30.044 36.968 11.449 1.00 11.83 695 PHE A C 1
ATOM 589 O O . PHE A 1 75 ? 29.143 37.302 12.219 1.00 12.30 695 PHE A O 1
ATOM 597 N N . GLY A 1 76 ? 29.956 37.147 10.140 1.00 10.34 696 GLY A N 1
ATOM 598 C CA . GLY A 1 76 ? 28.735 37.715 9.610 1.00 11.39 696 GLY A CA 1
ATOM 599 C C . GLY A 1 76 ? 28.575 37.455 8.138 1.00 11.04 696 GLY A C 1
ATOM 600 O O . GLY A 1 76 ? 29.503 36.998 7.462 1.00 11.89 696 GLY A O 1
ATOM 601 N N . PHE A 1 77 ? 27.382 37.743 7.637 1.00 11.09 697 PHE A N 1
ATOM 602 C CA . PHE A 1 77 ? 27.109 37.568 6.226 1.00 10.62 697 PHE A CA 1
ATOM 603 C C . PHE A 1 77 ? 25.955 38.462 5.818 1.00 10.71 697 PHE A C 1
ATOM 604 O O . PHE A 1 77 ? 25.213 38.974 6.662 1.00 11.71 697 PHE A O 1
ATOM 612 N N . ILE A 1 78 ? 25.828 38.670 4.516 1.00 12.03 698 ILE A N 1
ATOM 613 C CA . ILE A 1 78 ? 24.742 39.468 3.978 1.00 13.45 698 ILE A CA 1
ATOM 614 C C . ILE A 1 78 ? 24.002 38.579 2.997 1.00 13.14 698 ILE A C 1
ATOM 615 O O . ILE A 1 78 ? 24.621 37.924 2.155 1.00 13.50 698 ILE A O 1
ATOM 620 N N . ALA A 1 79 ? 22.681 38.526 3.132 1.00 12.42 699 ALA A N 1
ATOM 621 C CA . ALA A 1 79 ? 21.847 37.731 2.240 1.00 13.06 699 ALA A CA 1
ATOM 622 C C . ALA A 1 79 ? 21.004 38.704 1.423 1.00 14.24 699 ALA A C 1
ATOM 623 O O . ALA A 1 79 ? 20.635 39.776 1.905 1.00 14.85 699 ALA A O 1
ATOM 625 N N . THR A 1 80 ? 20.702 38.340 0.184 1.00 15.37 700 THR A N 1
ATOM 626 C CA . THR A 1 80 ? 19.913 39.215 -0.669 1.00 15.80 700 THR A CA 1
ATOM 627 C C . THR A 1 80 ? 18.461 39.246 -0.221 1.00 15.59 700 THR A C 1
ATOM 628 O O . THR A 1 80 ? 17.915 38.241 0.234 1.00 17.31 700 THR A O 1
ATOM 632 N N . GLY A 1 81 ? 17.844 40.415 -0.351 1.00 16.31 701 GLY A N 1
ATOM 633 C CA . GLY A 1 81 ? 16.456 40.555 0.043 1.00 18.38 701 GLY A CA 1
ATOM 634 C C . GLY A 1 81 ? 16.283 40.988 1.486 1.00 17.84 701 GLY A C 1
ATOM 635 O O . GLY A 1 81 ? 17.250 41.092 2.248 1.00 19.03 701 GLY A O 1
ATOM 636 N N . SER A 1 82 ? 15.032 41.230 1.856 1.00 16.39 702 SER A N 1
ATOM 637 C CA . SER A 1 82 ? 14.673 41.672 3.195 1.00 16.95 702 SER A CA 1
ATOM 638 C C . SER A 1 82 ? 14.394 40.499 4.132 1.00 17.62 702 SER A C 1
ATOM 639 O O . SER A 1 82 ? 13.445 39.739 3.929 1.00 17.85 702 SER A O 1
ATOM 642 N N . GLU A 1 83 ? 15.237 40.362 5.154 1.00 16.31 703 GLU A N 1
ATOM 643 C CA . GLU A 1 83 ? 15.119 39.299 6.149 1.00 16.80 703 GLU A CA 1
ATOM 644 C C . GLU A 1 83 ? 14.801 37.949 5.517 1.00 16.49 703 GLU A C 1
ATOM 645 O O . GLU A 1 83 ? 13.783 37.325 5.820 1.00 18.84 703 GLU A O 1
ATOM 651 N N . SER A 1 84 ? 15.699 37.488 4.653 1.00 15.48 704 SER A N 1
ATOM 652 C CA . SER A 1 84 ? 15.502 36.222 3.962 1.00 16.43 704 SER A CA 1
ATOM 653 C C . SER A 1 84 ? 15.912 34.979 4.754 1.00 15.53 704 SER A C 1
ATOM 654 O O . SER A 1 84 ? 15.606 33.857 4.342 1.00 17.33 704 SER A O 1
ATOM 657 N N . VAL A 1 85 ? 16.606 35.159 5.876 1.00 14.30 705 VAL A N 1
ATOM 658 C CA . VAL A 1 85 ? 17.001 34.003 6.681 1.00 15.91 705 VAL A CA 1
ATOM 659 C C . VAL A 1 85 ? 15.803 33.484 7.469 1.00 16.17 705 VAL A C 1
ATOM 660 O O . VAL A 1 85 ? 15.193 34.218 8.251 1.00 16.32 705 VAL A O 1
ATOM 664 N N . GLU A 1 86 ? 15.471 32.214 7.261 1.00 16.91 706 GLU A N 1
ATOM 665 C CA . GLU A 1 86 ? 14.342 31.606 7.952 1.00 17.26 706 GLU A CA 1
ATOM 666 C C . GLU A 1 86 ? 14.760 30.946 9.257 1.00 17.10 706 GLU A C 1
ATOM 667 O O . GLU A 1 86 ? 13.978 30.900 10.207 1.00 18.40 706 GLU A O 1
ATOM 673 N N . ALA A 1 87 ? 15.984 30.424 9.300 1.00 16.06 707 ALA A N 1
ATOM 674 C CA . ALA A 1 87 ? 16.483 29.766 10.505 1.00 15.09 707 ALA A CA 1
ATOM 675 C C . ALA A 1 87 ? 18.001 29.643 10.499 1.00 13.49 707 ALA A C 1
ATOM 676 O O . ALA A 1 87 ? 18.625 29.577 9.441 1.00 14.23 707 ALA A O 1
ATOM 678 N N . ILE A 1 88 ? 18.584 29.623 11.695 1.00 13.36 708 ILE A N 1
ATOM 679 C CA . ILE A 1 88 ? 20.026 29.476 11.858 1.00 14.07 708 ILE A CA 1
ATOM 680 C C . ILE A 1 88 ? 20.231 28.416 12.935 1.00 14.06 708 ILE A C 1
ATOM 681 O O . ILE A 1 88 ? 19.658 28.511 14.024 1.00 15.81 708 ILE A O 1
ATOM 686 N N . TYR A 1 89 ? 21.035 27.405 12.622 1.00 14.79 709 TYR A N 1
ATOM 687 C CA . TYR A 1 89 ? 21.304 26.315 13.556 1.00 13.37 709 TYR A CA 1
ATOM 688 C C . TYR A 1 89 ? 22.784 26.243 13.907 1.00 13.54 709 TYR A C 1
ATOM 689 O O . TYR A 1 89 ? 23.635 26.313 13.022 1.00 15.80 709 TYR A O 1
ATOM 698 N N . LEU A 1 90 ? 23.085 26.096 15.194 1.00 12.97 710 LEU A N 1
ATOM 699 C CA . LEU A 1 90 ? 24.470 25.971 15.640 1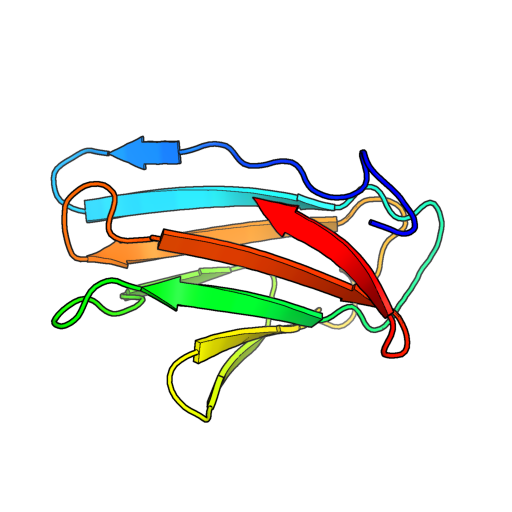.00 12.90 710 LEU A CA 1
ATOM 700 C C . LEU A 1 90 ? 24.733 24.534 16.071 1.00 14.26 710 LEU A C 1
ATOM 701 O O . LEU A 1 90 ? 24.127 24.036 17.023 1.00 14.16 710 LEU A O 1
ATOM 706 N N . TYR A 1 91 ? 25.639 23.878 15.355 1.00 13.84 711 TYR A N 1
ATOM 707 C CA . TYR A 1 91 ? 26.019 22.505 15.649 1.00 14.07 711 TYR A CA 1
ATOM 708 C C . TYR A 1 91 ? 27.457 22.437 16.124 1.00 14.96 711 TYR A C 1
ATOM 709 O O . TYR A 1 91 ? 28.348 23.040 15.529 1.00 16.39 711 TYR A O 1
ATOM 718 N N . VAL A 1 92 ? 27.673 21.708 17.211 1.00 14.34 712 VAL A N 1
ATOM 719 C CA . VAL A 1 92 ? 29.007 21.522 17.758 1.00 17.52 712 VAL A CA 1
ATOM 720 C C . VAL A 1 92 ? 29.153 20.034 18.045 1.00 22.15 712 VAL A C 1
ATOM 721 O O . VAL A 1 92 ? 28.371 19.454 18.803 1.00 21.93 712 VAL A O 1
ATOM 725 N N . ASP A 1 93 ? 30.149 19.424 17.410 1.00 23.60 713 ASP A N 1
ATOM 726 C CA . ASP A 1 93 ? 30.418 18.002 17.561 1.00 26.55 713 ASP A CA 1
ATOM 727 C C . ASP A 1 93 ? 29.183 17.147 17.283 1.00 27.19 713 ASP A C 1
ATOM 728 O O . ASP A 1 93 ? 28.931 16.154 17.968 1.00 28.32 713 ASP A O 1
ATOM 733 N N . GLY A 1 94 ? 28.414 17.551 16.274 1.00 26.63 714 GLY A N 1
ATOM 734 C CA . GLY A 1 94 ? 27.227 16.810 15.886 1.00 26.21 714 GLY A CA 1
ATOM 735 C C . GLY A 1 94 ? 25.953 17.065 16.670 1.00 27.01 714 GLY A C 1
ATOM 736 O O . GLY A 1 94 ? 24.902 16.524 16.323 1.00 29.36 714 GLY A O 1
ATOM 737 N N . GLN A 1 95 ? 26.030 17.875 17.722 1.00 22.97 715 GLN A N 1
ATOM 738 C CA . GLN A 1 95 ? 24.851 18.169 18.532 1.00 21.33 715 GLN A CA 1
ATOM 739 C C . GLN A 1 95 ? 24.336 19.576 18.266 1.00 20.03 715 GLN A C 1
ATOM 740 O O . GLN A 1 95 ? 25.121 20.496 18.024 1.00 19.59 715 GLN A O 1
ATOM 746 N N . LEU A 1 96 ? 23.019 19.739 18.328 1.00 18.64 716 LEU A N 1
ATOM 747 C CA . LEU A 1 96 ? 22.407 21.045 18.119 1.00 16.75 716 LEU A CA 1
ATOM 748 C C . LEU A 1 96 ? 22.502 21.831 19.422 1.00 18.84 716 LEU A C 1
ATOM 749 O O . LEU A 1 96 ? 21.758 21.577 20.372 1.00 20.22 716 LEU A O 1
ATOM 754 N N . TRP A 1 97 ? 23.428 22.781 19.468 1.00 14.49 717 TRP A N 1
ATOM 755 C CA . TRP A 1 97 ? 23.631 23.597 20.659 1.00 15.20 717 TRP A CA 1
ATOM 756 C C . TRP A 1 97 ? 22.609 24.713 20.842 1.00 16.17 717 TRP A C 1
ATOM 757 O O . TRP A 1 97 ? 22.181 24.990 21.964 1.00 17.14 717 TRP A O 1
ATOM 768 N N . ASP A 1 98 ? 22.215 25.350 19.743 1.00 14.06 718 ASP A N 1
ATOM 769 C CA . ASP A 1 98 ? 21.274 26.456 19.829 1.00 15.72 718 ASP A CA 1
ATOM 770 C C . ASP A 1 98 ? 20.712 26.710 18.436 1.00 15.22 718 ASP A C 1
ATOM 771 O O . ASP A 1 98 ? 21.269 26.248 17.440 1.00 14.30 718 ASP A O 1
ATOM 776 N N . ALA A 1 99 ? 19.606 27.443 18.363 1.00 13.87 719 ALA A N 1
ATOM 777 C CA . ALA A 1 99 ? 19.002 27.750 17.072 1.00 14.31 719 ALA A CA 1
ATOM 778 C C . ALA A 1 99 ? 18.216 29.051 17.135 1.00 13.93 719 ALA A C 1
ATOM 779 O O . ALA A 1 99 ? 17.743 29.454 18.200 1.00 16.87 719 ALA A O 1
ATOM 781 N N . TRP A 1 100 ? 18.088 29.695 15.978 1.00 15.51 720 TRP A N 1
ATOM 782 C CA . TRP A 1 100 ? 17.389 30.967 15.848 1.00 15.05 720 TRP A CA 1
ATOM 783 C C . TRP A 1 100 ? 16.268 30.815 14.822 1.00 17.61 720 TRP A C 1
ATOM 784 O O . TRP A 1 100 ? 16.545 30.265 13.736 1.00 16.66 720 TRP A O 1
#

InterPro domains:
  IPR001223 Glycoside hydrolase family 18, catalytic domain [PF00704] (176-528)
  IPR001223 Glycoside hydrolase family 18, catalytic domain [PS51910] (175-549)
  IPR001223 Glycoside hydrolase family 18, catalytic domain [PS51910] (914-1185)
  IPR001579 Glycosyl hydrolase family 18, active site [PS01095] (283-291)
  IPR001919 Carbohydrate-binding type-2 domain [PF00553] (650-714)
  IPR001919 Carbohydrate-binding type-2 domain [PS51173] (615-720)
  IPR001919 Carbohydrate-binding type-2 domain [PS51173] (758-863)
  IPR001919 Carbohydrate-binding type-2 domain [SM00637] (627-710)
  IPR001919 Carbohydrate-binding type-2 domain [SM00637] (772-853)
  IPR003610 Carbohydrate binding module family 5/12 [PF02839] (87-116)
  IPR003610 Carbohydrate binding module family 5/12 [SM00495] (84-125)
  IPR008965 CBM2/CBM3, carbohydrate-binding domain superfamily [SSF49384] (630-707)
  IPR008965 CBM2/CBM3, carbohydrate-binding domain superfamily [SSF49384] (775-848)
  IPR011583 Chitinase II/V-like, catalytic domain [SM00636] (175-528)
  IPR012291 CBM2, carbohydrate-binding domain superfamily [G3DSA:2.60.40.290] (621-720)
  IPR012291 CBM2, carbohydrate-binding domain superfamily [G3DSA:2.60.40.290] (764-863)
  IPR013783 Immunoglobulin-like fold [G3DSA:2.60.40.10] (32-172)
  IPR017853 Glycoside hydrolase superfamily [SSF51445] (166-531)
  IPR017853 Glycoside hydrolase superfamily [SSF51445] (914-1176)
  IPR029070 Chitinase insertion domain superfamily [G3DSA:3.10.50.10] (428-501)

Solvent-accessible surface area: 5054 Å² total; per-residue (Å²): 140,76,101,102,45,3,19,58,35,129,54,63,62,144,48,56,0,40,1,37,0,48,0,85,8,70,20,81,65,92,0,42,0,79,0,59,19,94,145,88,24,58,16,74,42,82,90,30,6,77,63,39,114,110,83,66,72,8,16,0,45,19,34,105,173,6,77,17,76,86,0,73,1,0,0,30,0,42,31,65,102,4,11,95,17,0,65,0,66,1,114,71,97,50,20,12,25,136

Foldseek 3Di:
DAAAPQWDWDWDDDQKIKIKIKGQAQDFFFKKKKWAFAPPKDWPFKDQWDWDCPDRTIITTGDPPARDNMHIMMTIMGGGPGTPKMFMDTPRDTNYMD

CATH classification: 2.60.40.290